Protein AF-A0AAV0M1F3-F1 (afdb_monomer)

Nearest PDB structures (foldseek):
  6wxp-assembly1_B  TM=5.500E-01  e=7.027E+00  synthetic construct
  6wxp-assembly2_C  TM=5.391E-01  e=7.499E+00  synthetic construct

Secondary structure (DSSP, 8-state):
-----SSS----TTTT-PPPP--------TT-EEEEE---GGGHHHHHHHHHHHHTTSSS-EEEE-SSSEEEEE----

Sequence (78 aa):
MLSCAGADRLQTGMRGAFGKPQGVCARVAIGQVLLSVRCKDNNSNHAQEALRRAKFKFPGPLAKRLPGQAFLTSAVNA

Solvent-accessible surface area (backbone atoms only — not comparable to full-atom values): 5409 Å² total; per-residue (Å²): 139,88,72,87,87,71,100,61,83,72,59,72,76,70,65,78,68,74,76,76,93,83,81,86,82,87,88,80,58,87,69,40,78,77,47,77,52,86,72,60,82,92,46,47,67,60,50,56,53,50,54,56,58,53,43,75,75,48,89,68,69,60,38,77,53,78,76,102,48,47,34,38,22,49,50,72,90,124

pLDDT: mean 74.56, std 13.87, range [38.78, 92.94]

InterPro domains:
  IPR001197 Large ribosomal subunit protein uL16, eukaryo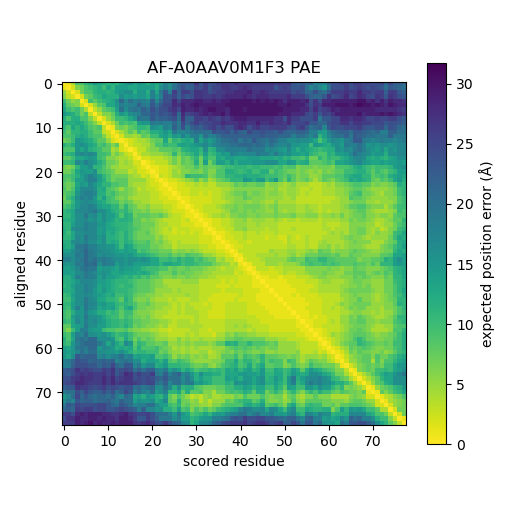ta/archaea [PTHR11726] (1-61)
  IPR016180 Large ribosomal subunit protein uL16 domain [cd01433] (10-61)
  IPR018255 Large ribosomal subunit protein uL16, conserved site, eukaryota/archaea [PS01257] (7-28)
  IPR036920 Large ribosomal subunit protein uL16 superfamily [G3DSA:3.90.1170.10] (1-67)
  IPR036920 Large ribosomal subunit protein uL16 superfamily [SSF54686] (1-62)
  IPR047873 Large ribosomal subunit protein uL16 [PF00252] (5-61)

Mean predicted aligned error: 11.16 Å

Radius of gyration: 21.64 Å; Cα contacts (8 Å, |Δi|>4): 67; chains: 1; bounding box: 53×29×52 Å

Organism: NCBI:txid586396

Structure (mmCIF, N/CA/C/O backbone):
data_AF-A0AAV0M1F3-F1
#
_entry.id   AF-A0AAV0M1F3-F1
#
loop_
_atom_site.group_PDB
_atom_site.id
_atom_site.type_symbol
_atom_site.label_atom_id
_atom_site.label_alt_id
_atom_site.label_comp_id
_atom_site.label_asy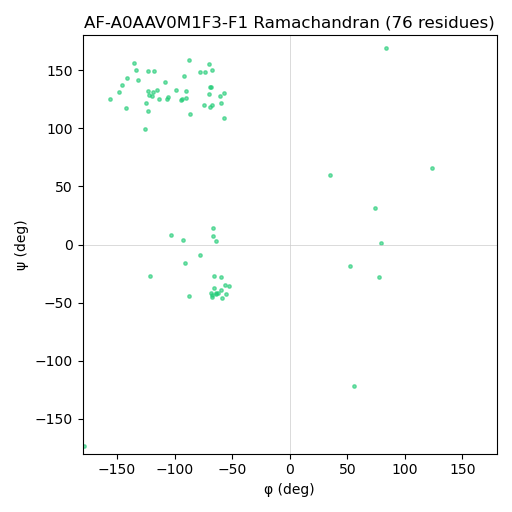m_id
_atom_site.label_entity_id
_atom_site.label_seq_id
_atom_site.pdbx_PDB_ins_code
_atom_site.Cartn_x
_atom_site.Cartn_y
_atom_site.Cartn_z
_atom_site.occupancy
_atom_site.B_iso_or_equiv
_atom_site.auth_seq_id
_atom_site.auth_comp_id
_atom_site.auth_asym_id
_atom_site.auth_atom_id
_atom_site.pdbx_PDB_model_num
ATOM 1 N N . MET A 1 1 ? 21.349 -4.858 -15.153 1.00 64.94 1 MET A N 1
ATOM 2 C CA . MET A 1 1 ? 22.443 -4.398 -16.036 1.00 64.94 1 MET A CA 1
ATOM 3 C C . MET A 1 1 ? 23.631 -4.191 -15.110 1.00 64.94 1 MET A C 1
ATOM 5 O O . MET A 1 1 ? 23.466 -3.472 -14.141 1.00 64.94 1 MET A O 1
ATOM 9 N N . LEU A 1 2 ? 24.672 -5.015 -15.151 1.00 56.66 2 LEU A N 1
ATOM 10 C CA . LEU A 1 2 ? 25.692 -5.132 -16.199 1.00 56.66 2 LEU A CA 1
ATOM 11 C C . LEU A 1 2 ? 25.909 -6.609 -16.604 1.00 56.66 2 LEU A C 1
ATOM 13 O O . LEU A 1 2 ? 25.916 -7.475 -15.735 1.00 56.66 2 LEU A O 1
ATOM 17 N N . SER A 1 3 ? 26.125 -6.894 -17.889 1.00 60.84 3 SER A N 1
ATOM 18 C CA . SER A 1 3 ? 26.636 -8.191 -18.363 1.00 60.84 3 SER A CA 1
ATOM 19 C C . SER A 1 3 ? 27.867 -7.903 -19.211 1.00 60.84 3 SER A C 1
ATOM 21 O O . SER A 1 3 ? 27.726 -7.467 -20.347 1.00 60.84 3 SER A O 1
ATOM 23 N N . CYS A 1 4 ? 29.063 -8.061 -18.648 1.00 54.25 4 CYS A N 1
ATOM 24 C CA . CYS A 1 4 ? 30.298 -7.716 -19.347 1.00 54.25 4 CYS A CA 1
ATOM 25 C C . CYS A 1 4 ? 31.062 -8.959 -19.803 1.00 54.25 4 CYS A C 1
ATOM 27 O O . CYS A 1 4 ? 31.463 -9.763 -18.967 1.00 54.25 4 CYS A O 1
ATOM 29 N N . ALA A 1 5 ? 31.355 -9.017 -21.106 1.00 51.50 5 ALA A N 1
ATOM 30 C CA . ALA A 1 5 ? 32.686 -9.315 -21.636 1.00 51.50 5 ALA A CA 1
ATOM 31 C C . ALA A 1 5 ? 32.815 -8.722 -23.055 1.00 51.50 5 ALA A C 1
ATOM 33 O O . ALA A 1 5 ? 31.989 -9.021 -23.913 1.00 51.50 5 ALA A O 1
ATOM 34 N N . GLY A 1 6 ? 33.848 -7.894 -23.281 1.00 52.81 6 GLY A N 1
ATOM 35 C CA . GLY A 1 6 ? 34.322 -7.513 -24.621 1.00 52.81 6 GLY A CA 1
ATOM 36 C C . GLY A 1 6 ? 34.377 -6.016 -24.955 1.00 52.81 6 GLY A C 1
ATOM 37 O O . GLY A 1 6 ? 33.624 -5.581 -25.809 1.00 52.81 6 GLY A O 1
ATOM 38 N N . ALA A 1 7 ? 35.251 -5.263 -24.278 1.00 57.12 7 ALA A N 1
ATOM 39 C CA . ALA A 1 7 ? 36.042 -4.109 -24.761 1.00 57.12 7 ALA A CA 1
ATOM 40 C C . ALA A 1 7 ? 35.418 -2.884 -25.490 1.00 57.12 7 ALA A C 1
ATOM 42 O O . ALA A 1 7 ? 36.039 -1.827 -25.456 1.00 57.12 7 ALA A O 1
ATOM 43 N N . ASP A 1 8 ? 34.208 -2.933 -26.047 1.00 65.12 8 ASP A N 1
ATOM 44 C CA . ASP A 1 8 ? 33.653 -1.886 -26.914 1.00 65.12 8 ASP A CA 1
ATOM 45 C C . ASP A 1 8 ? 32.154 -1.709 -26.631 1.00 65.12 8 ASP A C 1
ATOM 47 O O . ASP A 1 8 ? 31.376 -2.645 -26.778 1.00 65.12 8 ASP A O 1
ATOM 51 N N . ARG A 1 9 ? 31.730 -0.520 -26.164 1.00 52.31 9 ARG A N 1
ATOM 52 C CA . ARG A 1 9 ? 30.316 -0.159 -25.872 1.00 52.31 9 ARG A CA 1
ATOM 53 C C . ARG A 1 9 ? 29.467 -1.333 -25.317 1.00 52.31 9 ARG A C 1
ATOM 55 O O . ARG A 1 9 ? 28.434 -1.688 -25.875 1.00 52.31 9 ARG A O 1
ATOM 62 N N . LEU A 1 10 ? 29.879 -1.894 -24.174 1.00 55.53 10 LEU A N 1
ATOM 63 C CA . LEU A 1 10 ? 29.308 -3.082 -23.496 1.00 55.53 10 LEU A CA 1
ATOM 64 C C . LEU A 1 10 ? 27.862 -2.950 -22.977 1.00 55.53 10 LEU A C 1
ATOM 66 O O . LEU A 1 10 ? 27.321 -3.856 -22.343 1.00 55.53 10 LEU A O 1
ATOM 70 N N . GLN A 1 11 ? 27.226 -1.813 -23.227 1.00 58.12 11 GLN A N 1
ATOM 71 C CA . GLN A 1 11 ? 25.854 -1.528 -22.856 1.00 58.12 11 GLN A CA 1
ATOM 72 C C . GLN A 1 11 ? 25.120 -1.130 -24.133 1.00 58.12 11 GLN A C 1
ATOM 74 O O . GLN A 1 11 ? 25.446 -0.121 -24.752 1.00 58.12 11 GLN A O 1
ATOM 79 N N . THR A 1 12 ? 24.058 -1.851 -24.495 1.00 64.81 12 THR A N 1
ATOM 80 C CA . THR A 1 12 ? 23.131 -1.442 -25.568 1.00 64.81 12 THR A CA 1
ATOM 81 C C . THR A 1 12 ? 22.336 -0.170 -25.223 1.00 64.81 12 THR A C 1
ATOM 83 O O . THR A 1 12 ? 21.428 0.226 -25.955 1.00 64.81 12 THR A O 1
ATOM 86 N N . GLY A 1 13 ? 22.665 0.488 -24.107 1.00 73.69 13 GLY A N 1
ATOM 87 C CA . GLY A 1 13 ? 21.964 1.642 -23.570 1.00 73.69 13 GLY A CA 1
ATOM 88 C C . GLY A 1 13 ? 20.490 1.320 -23.354 1.00 73.69 13 GLY A C 1
ATOM 89 O O . GLY A 1 13 ? 20.144 0.382 -22.639 1.00 73.69 13 GLY A O 1
ATOM 90 N N . MET A 1 14 ? 19.628 2.094 -24.009 1.00 72.69 14 MET A N 1
ATOM 91 C CA . MET A 1 14 ? 18.170 1.948 -23.967 1.00 72.69 14 MET A CA 1
ATOM 92 C C . MET A 1 14 ? 17.605 1.074 -25.102 1.00 72.69 14 MET A C 1
ATOM 94 O O . MET A 1 14 ? 16.388 0.947 -25.241 1.00 72.69 14 MET A O 1
ATOM 98 N N . ARG A 1 15 ? 18.450 0.474 -25.953 1.00 75.75 15 ARG A N 1
ATOM 99 C CA . ARG A 1 15 ? 17.974 -0.381 -27.050 1.00 75.75 15 ARG A CA 1
ATOM 100 C C . ARG A 1 15 ? 17.389 -1.672 -26.468 1.00 75.75 15 ARG A C 1
ATOM 102 O O . ARG A 1 15 ? 18.101 -2.435 -25.821 1.00 75.75 15 ARG A O 1
ATOM 109 N N . GLY A 1 16 ? 16.097 -1.907 -26.709 1.00 75.56 16 GLY A N 1
ATOM 110 C CA . GLY A 1 16 ? 15.371 -3.051 -26.146 1.00 75.56 16 GLY A CA 1
ATOM 111 C C . GLY A 1 16 ? 15.050 -2.906 -24.654 1.00 75.56 16 GLY A C 1
ATOM 112 O O . GLY A 1 16 ? 15.006 -3.907 -23.950 1.00 75.56 16 GLY A O 1
ATOM 113 N N . ALA A 1 17 ? 14.826 -1.679 -24.164 1.00 77.62 17 ALA A N 1
ATOM 114 C CA . ALA A 1 17 ? 14.584 -1.358 -22.750 1.00 77.62 17 ALA A CA 1
ATOM 115 C C . ALA A 1 17 ? 13.270 -1.905 -22.149 1.00 77.62 17 ALA A C 1
ATOM 117 O O . ALA A 1 17 ? 12.865 -1.475 -21.067 1.00 77.62 17 ALA A O 1
ATOM 118 N N . PHE A 1 18 ? 12.593 -2.846 -22.811 1.00 80.69 18 PHE A N 1
ATOM 119 C CA . PHE A 1 18 ? 11.465 -3.516 -22.184 1.00 80.69 18 PHE A CA 1
ATOM 120 C C . PHE A 1 18 ? 11.977 -4.387 -21.032 1.00 80.69 18 PHE A C 1
ATOM 122 O O . PHE A 1 18 ? 12.820 -5.269 -21.210 1.00 80.69 18 PHE A O 1
ATOM 129 N N . GLY A 1 19 ? 11.501 -4.084 -19.826 1.00 80.94 19 GLY A N 1
ATOM 130 C CA . GLY A 1 19 ? 11.917 -4.768 -18.611 1.00 80.94 19 GLY A CA 1
ATOM 131 C C . GLY A 1 19 ? 11.451 -6.222 -18.583 1.00 80.94 19 GLY A C 1
ATOM 132 O O . GLY A 1 19 ? 10.396 -6.574 -19.105 1.00 80.94 19 GLY A O 1
ATOM 133 N N . LYS A 1 20 ? 12.228 -7.076 -17.916 1.00 86.75 20 LYS A N 1
ATOM 134 C CA . LYS A 1 20 ? 11.757 -8.408 -17.519 1.00 86.75 20 LYS A CA 1
ATOM 135 C C . LYS A 1 20 ? 10.768 -8.262 -16.352 1.00 86.75 20 LYS A C 1
ATOM 137 O O . LYS A 1 20 ? 10.946 -7.348 -15.542 1.00 86.75 20 LYS A O 1
ATOM 142 N N . PRO A 1 21 ? 9.756 -9.138 -16.226 1.00 88.94 21 PRO A N 1
ATOM 143 C CA . PRO A 1 21 ? 8.866 -9.107 -15.072 1.00 88.94 21 PRO A CA 1
ATOM 144 C C . PRO A 1 21 ? 9.678 -9.345 -13.792 1.00 88.94 21 PRO A C 1
ATOM 146 O O . PRO A 1 21 ? 10.452 -10.297 -13.716 1.00 88.94 21 PRO A O 1
ATOM 149 N N . GLN A 1 22 ? 9.523 -8.460 -12.807 1.00 88.62 22 GLN A N 1
ATOM 150 C CA . GLN A 1 22 ? 10.285 -8.505 -11.551 1.00 88.62 22 GLN A CA 1
ATOM 151 C C . GLN A 1 22 ? 9.369 -8.615 -10.320 1.00 88.62 22 GLN A C 1
ATOM 153 O O . GLN A 1 22 ? 9.754 -9.229 -9.330 1.00 88.62 22 GLN A O 1
ATOM 158 N N . GLY A 1 23 ? 8.130 -8.119 -10.406 1.00 91.88 23 GLY A N 1
ATOM 159 C CA . GLY A 1 23 ? 7.142 -8.217 -9.335 1.00 91.88 23 GLY A CA 1
ATOM 160 C C . GLY A 1 23 ? 5.797 -7.598 -9.712 1.00 91.88 23 GLY A C 1
ATOM 161 O O . GLY A 1 23 ? 5.587 -7.181 -10.852 1.00 91.88 23 GLY A O 1
ATOM 162 N N . VAL A 1 24 ? 4.895 -7.533 -8.732 1.00 92.94 24 VAL A N 1
ATOM 163 C CA . VAL A 1 24 ? 3.573 -6.899 -8.842 1.00 92.94 24 VAL A CA 1
ATOM 164 C C . VAL A 1 24 ? 3.463 -5.732 -7.864 1.00 92.94 24 VAL A C 1
ATOM 166 O O . VAL A 1 24 ? 4.063 -5.750 -6.791 1.00 92.94 24 VAL A O 1
ATOM 169 N N . CYS A 1 25 ? 2.684 -4.715 -8.220 1.00 90.31 25 CYS A N 1
ATOM 170 C CA . CYS A 1 25 ? 2.396 -3.576 -7.355 1.00 90.31 25 CYS A CA 1
ATOM 171 C C . CYS A 1 25 ? 0.896 -3.259 -7.355 1.00 90.31 25 CYS A C 1
ATOM 173 O O . CYS A 1 25 ? 0.196 -3.501 -8.338 1.00 90.31 25 CYS A O 1
ATOM 175 N N . ALA A 1 26 ? 0.401 -2.721 -6.239 1.00 89.62 26 ALA A N 1
ATOM 176 C CA . ALA A 1 26 ? -0.981 -2.273 -6.117 1.00 89.62 26 ALA A CA 1
ATOM 177 C C . ALA A 1 26 ? -1.097 -0.799 -6.526 1.00 89.62 26 ALA A C 1
ATOM 179 O O . ALA A 1 2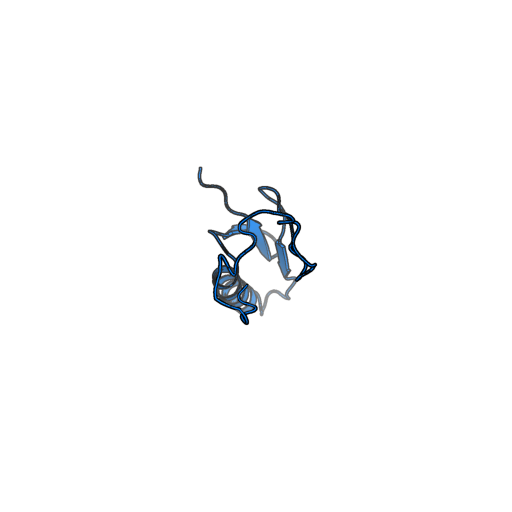6 ? -0.326 0.043 -6.065 1.00 89.62 26 ALA A O 1
ATOM 180 N N . ARG A 1 27 ? -2.082 -0.481 -7.371 1.00 89.75 27 ARG A N 1
ATOM 181 C CA . ARG A 1 27 ? -2.472 0.900 -7.679 1.00 89.75 27 ARG A CA 1
ATOM 182 C C . ARG A 1 27 ? -3.621 1.291 -6.760 1.00 89.75 27 ARG A C 1
ATOM 184 O O . ARG A 1 27 ? -4.625 0.588 -6.713 1.00 89.75 27 ARG A O 1
ATOM 191 N N . VAL A 1 28 ? -3.447 2.384 -6.027 1.00 86.12 28 VAL A N 1
ATOM 192 C CA . VAL A 1 28 ? -4.382 2.824 -4.988 1.00 86.12 28 VAL A CA 1
ATOM 193 C C . VAL A 1 28 ? -4.911 4.199 -5.362 1.00 86.12 28 VAL A C 1
ATOM 195 O O . VAL A 1 28 ? -4.125 5.103 -5.644 1.00 86.12 28 VAL A O 1
ATOM 198 N N . ALA A 1 29 ? -6.234 4.348 -5.374 1.00 86.38 29 ALA A N 1
ATOM 199 C CA . ALA A 1 29 ? -6.888 5.636 -5.569 1.00 86.38 29 ALA A CA 1
ATOM 200 C C . ALA A 1 29 ? -7.066 6.379 -4.237 1.00 86.38 29 ALA A C 1
ATOM 202 O O . ALA A 1 29 ? -7.096 5.782 -3.160 1.00 86.38 29 ALA A O 1
ATOM 203 N N . ILE A 1 30 ? -7.230 7.697 -4.321 1.00 83.12 30 ILE A N 1
ATOM 204 C CA . ILE A 1 30 ? -7.491 8.557 -3.166 1.00 83.12 30 ILE A CA 1
ATOM 205 C C . ILE A 1 30 ? -8.752 8.087 -2.432 1.00 83.12 30 ILE A C 1
ATOM 207 O O . ILE A 1 30 ? -9.802 7.892 -3.039 1.00 83.12 30 ILE A O 1
ATOM 211 N N . GLY A 1 31 ? -8.654 7.931 -1.111 1.00 79.69 31 GLY A N 1
ATOM 212 C CA . GLY A 1 31 ? -9.766 7.495 -0.266 1.00 79.69 31 GLY A CA 1
ATOM 213 C C . GLY A 1 31 ? -10.035 5.988 -0.295 1.00 79.69 31 GLY A C 1
ATOM 214 O O . GLY A 1 31 ? -10.939 5.526 0.399 1.00 79.69 31 GLY A O 1
ATOM 215 N N . GLN A 1 32 ? -9.244 5.205 -1.033 1.00 83.31 32 GLN A N 1
ATOM 216 C CA . GLN A 1 32 ? -9.355 3.752 -1.016 1.00 83.31 32 GLN A CA 1
ATOM 217 C C . GLN A 1 32 ? -8.913 3.192 0.342 1.00 83.31 32 GLN A C 1
ATOM 219 O O . GLN A 1 32 ? -7.890 3.587 0.912 1.00 83.31 32 GLN A O 1
ATOM 224 N N . VAL A 1 33 ? -9.697 2.246 0.859 1.00 83.94 33 VAL A N 1
ATOM 225 C CA . VAL A 1 33 ? -9.372 1.518 2.087 1.00 83.94 33 VAL A CA 1
ATOM 226 C C . VAL A 1 33 ? -8.266 0.512 1.782 1.00 83.94 33 VAL A C 1
ATOM 228 O O . VAL A 1 33 ? -8.442 -0.378 0.954 1.00 83.94 33 VAL A O 1
ATOM 231 N N . LEU A 1 34 ? -7.130 0.659 2.463 1.00 84.88 34 LEU A N 1
ATOM 232 C CA . LEU A 1 34 ? -5.992 -0.254 2.356 1.00 84.88 34 LEU A CA 1
ATOM 233 C C . LEU A 1 34 ? -6.107 -1.417 3.332 1.00 84.88 34 LEU A C 1
ATOM 235 O O . LEU A 1 34 ? -5.822 -2.560 2.990 1.00 84.88 34 LEU A O 1
ATOM 239 N N . LEU A 1 35 ?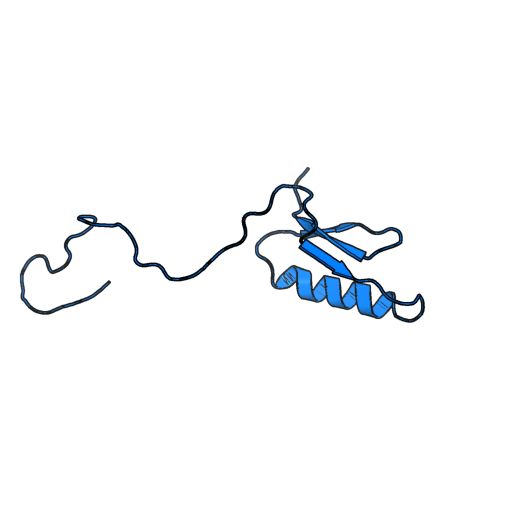 -6.488 -1.111 4.572 1.00 85.06 35 LEU A N 1
ATOM 240 C CA . LEU A 1 35 ? -6.514 -2.087 5.649 1.00 85.06 35 LEU A CA 1
ATOM 24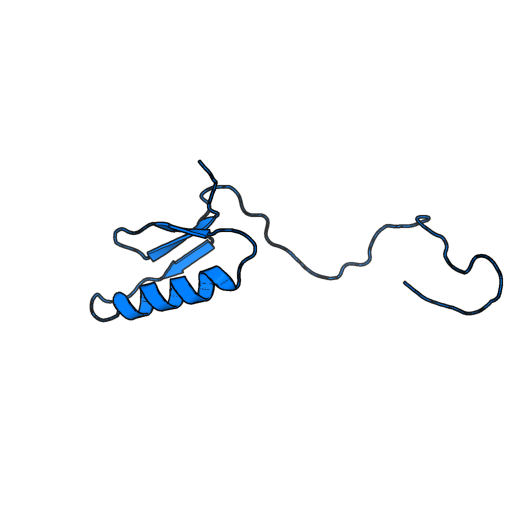1 C C . LEU A 1 35 ? -7.642 -1.746 6.616 1.00 85.06 35 LEU A C 1
ATOM 243 O O . LEU A 1 35 ? -7.771 -0.599 7.049 1.00 85.06 35 LEU A O 1
ATOM 247 N N . SER A 1 36 ? -8.449 -2.751 6.944 1.00 84.44 36 SER A N 1
ATOM 248 C CA . SER A 1 36 ? -9.561 -2.654 7.886 1.00 84.44 36 SER A CA 1
ATOM 249 C C . SER A 1 36 ? -9.383 -3.670 9.001 1.00 84.44 36 SER A C 1
ATOM 251 O O . SER A 1 36 ? -9.152 -4.846 8.719 1.00 84.44 36 SER A O 1
ATOM 253 N N . VAL A 1 37 ? -9.538 -3.246 10.252 1.00 83.69 37 VAL A N 1
ATOM 254 C CA . VAL A 1 37 ? -9.462 -4.150 11.405 1.00 83.69 37 VAL A CA 1
ATOM 255 C C . VAL A 1 37 ? -10.763 -4.077 12.198 1.00 83.69 37 VAL A C 1
ATOM 257 O O . VAL A 1 37 ? -11.218 -2.993 12.571 1.00 83.69 37 VAL A O 1
ATOM 260 N N . ARG A 1 38 ? -11.350 -5.247 12.468 1.00 84.88 38 ARG A N 1
ATOM 261 C CA . ARG A 1 38 ? -12.500 -5.421 13.362 1.00 84.88 38 ARG A CA 1
ATOM 262 C C . ARG A 1 38 ? -12.017 -6.043 14.665 1.00 84.88 38 ARG A C 1
ATOM 264 O O . ARG A 1 38 ? -11.358 -7.078 14.641 1.00 84.88 38 ARG A O 1
ATOM 271 N N . CYS A 1 39 ? -12.342 -5.411 15.785 1.00 78.94 39 CYS A N 1
ATOM 272 C CA . CYS A 1 39 ? -11.934 -5.854 17.116 1.00 78.94 39 CYS A CA 1
ATOM 273 C C . CYS A 1 39 ? -13.130 -5.770 18.061 1.00 78.94 39 CYS A C 1
ATOM 275 O O . CYS A 1 39 ? -14.027 -4.965 17.833 1.00 78.94 39 CYS A O 1
ATOM 277 N N . LYS A 1 40 ? -13.109 -6.554 19.142 1.00 83.94 40 LYS A N 1
ATOM 278 C CA . LYS A 1 40 ? -13.979 -6.312 20.302 1.00 83.94 40 LYS A CA 1
ATOM 279 C C . LYS A 1 40 ? -13.524 -5.042 21.031 1.00 83.94 40 LYS A C 1
ATOM 281 O O . LYS A 1 40 ? -12.335 -4.713 20.975 1.00 83.94 40 LYS A O 1
ATOM 286 N N . ASP A 1 41 ? -14.429 -4.387 21.754 1.00 79.94 41 ASP A N 1
ATOM 287 C CA . ASP A 1 41 ? -14.192 -3.065 22.363 1.00 79.94 41 ASP A CA 1
ATOM 288 C C . ASP A 1 41 ? -12.969 -3.024 23.292 1.00 79.94 41 ASP A C 1
ATOM 290 O O . ASP A 1 41 ? -12.194 -2.064 23.259 1.00 79.94 41 ASP A O 1
ATOM 294 N N . ASN A 1 42 ? -12.706 -4.118 24.015 1.00 84.19 42 ASN A N 1
ATOM 295 C CA . ASN A 1 42 ? -11.544 -4.261 24.901 1.00 84.19 42 ASN A CA 1
ATOM 296 C C . ASN A 1 42 ? -10.189 -4.115 24.183 1.00 84.19 42 ASN A C 1
ATOM 298 O O . ASN A 1 42 ? -9.212 -3.696 24.794 1.00 84.19 42 ASN A O 1
ATOM 302 N N . ASN A 1 43 ? -10.115 -4.436 22.887 1.00 83.56 43 ASN A N 1
ATOM 303 C CA . ASN A 1 43 ? -8.862 -4.442 22.120 1.00 83.56 43 ASN A CA 1
ATOM 304 C C . ASN A 1 43 ? -8.710 -3.220 21.203 1.00 83.56 43 ASN A C 1
ATOM 306 O O . ASN A 1 43 ? -7.783 -3.159 20.390 1.00 83.56 43 ASN A O 1
ATOM 310 N N . SER A 1 44 ? -9.602 -2.237 21.326 1.00 81.25 44 SER A N 1
ATOM 311 C CA . SER A 1 44 ? -9.604 -1.015 20.516 1.00 81.25 44 SER A CA 1
ATOM 312 C C . SER A 1 44 ? -8.269 -0.256 20.580 1.00 81.25 44 SER A C 1
ATOM 314 O O . SER A 1 44 ? -7.736 0.142 19.543 1.00 81.25 44 SER A O 1
ATOM 316 N N . ASN A 1 45 ? -7.670 -0.135 21.767 1.00 85.44 45 ASN A N 1
ATOM 317 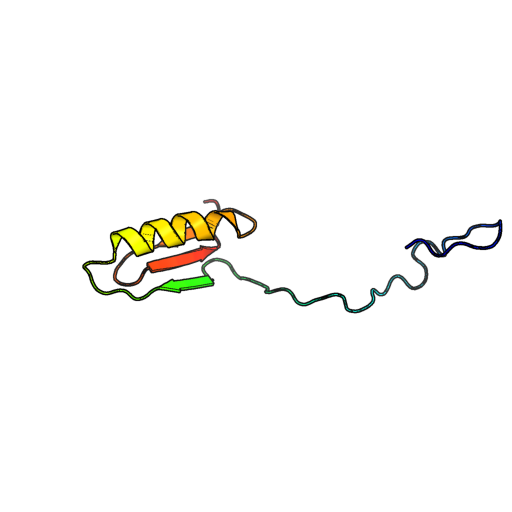C CA . ASN A 1 45 ? -6.379 0.537 21.963 1.00 85.44 45 ASN A CA 1
ATOM 318 C C . ASN A 1 45 ? -5.231 -0.174 21.232 1.00 85.44 45 ASN A C 1
ATOM 320 O O . ASN A 1 45 ? -4.408 0.461 20.567 1.00 85.44 45 ASN A O 1
ATOM 324 N N . HIS A 1 46 ? -5.207 -1.508 21.286 1.00 87.19 46 HIS A N 1
ATOM 325 C CA . HIS A 1 46 ? -4.207 -2.306 20.578 1.00 87.19 46 HIS A CA 1
ATOM 326 C C . HIS A 1 46 ? -4.353 -2.182 19.058 1.00 87.19 46 HIS A C 1
ATOM 328 O O . HIS A 1 46 ? -3.354 -2.078 18.346 1.00 87.19 46 HIS A O 1
ATOM 334 N N . ALA A 1 47 ? -5.588 -2.118 18.557 1.00 85.00 47 ALA A N 1
ATOM 335 C CA . ALA A 1 47 ? -5.863 -1.926 17.138 1.00 85.00 47 ALA A CA 1
ATOM 336 C C . ALA A 1 47 ? -5.371 -0.562 16.631 1.00 85.00 47 ALA A C 1
ATOM 338 O O . ALA A 1 47 ? -4.749 -0.473 15.570 1.00 85.00 47 ALA A O 1
ATOM 339 N N . GLN A 1 48 ? -5.590 0.506 17.402 1.00 82.69 48 GLN A N 1
ATOM 340 C CA . GLN A 1 48 ? -5.123 1.848 17.044 1.00 82.69 48 GLN A CA 1
ATOM 341 C C . GLN A 1 48 ? -3.594 1.924 16.958 1.00 82.69 48 GLN A C 1
ATOM 343 O O . GLN A 1 48 ? -3.055 2.528 16.017 1.00 82.69 48 GLN A O 1
ATOM 348 N N . GLU A 1 49 ? -2.903 1.285 17.902 1.00 87.81 49 GLU A N 1
ATOM 349 C CA . GLU A 1 49 ? -1.444 1.211 17.941 1.00 87.81 49 GLU A CA 1
ATOM 350 C C . GLU A 1 49 ? -0.887 0.356 16.792 1.00 87.81 49 GLU A C 1
ATOM 352 O O . GLU A 1 49 ? 0.048 0.773 16.103 1.00 87.81 49 GLU A O 1
ATOM 357 N N . ALA A 1 50 ? -1.514 -0.783 16.486 1.00 87.00 50 ALA A N 1
ATOM 358 C CA . ALA A 1 50 ? -1.153 -1.611 15.336 1.00 87.00 50 ALA A CA 1
ATOM 359 C C . ALA A 1 50 ? -1.269 -0.831 14.016 1.00 87.00 50 ALA A C 1
ATOM 361 O O . ALA A 1 50 ? -0.329 -0.807 13.219 1.00 87.00 50 ALA A O 1
ATOM 362 N N . LEU A 1 51 ? -2.366 -0.090 13.817 1.00 86.19 51 LEU A N 1
ATOM 363 C CA . LEU A 1 51 ? -2.535 0.770 12.641 1.00 86.19 51 LEU A CA 1
ATOM 364 C C . LEU A 1 51 ? -1.532 1.928 12.608 1.00 86.19 51 LEU A C 1
ATOM 366 O O . LEU A 1 51 ? -1.204 2.432 11.535 1.00 86.19 51 LEU A O 1
ATOM 370 N N . ARG A 1 52 ? -1.035 2.384 13.768 1.00 85.19 52 ARG A N 1
ATOM 371 C CA . ARG A 1 52 ? 0.017 3.414 13.831 1.00 85.19 52 ARG A CA 1
ATOM 372 C C . ARG A 1 52 ? 1.323 2.857 13.284 1.00 85.19 52 ARG A C 1
ATOM 374 O O . ARG A 1 52 ? 1.963 3.514 12.475 1.00 85.19 52 ARG A O 1
ATOM 381 N N . ARG A 1 53 ? 1.683 1.642 13.695 1.00 88.88 53 ARG A N 1
ATOM 382 C CA . ARG A 1 53 ? 2.896 0.951 13.242 1.00 88.88 53 ARG A CA 1
ATOM 383 C C . ARG A 1 53 ? 2.815 0.581 11.763 1.00 88.88 53 ARG A C 1
ATOM 385 O O . ARG A 1 53 ? 3.770 0.822 11.032 1.00 88.88 53 ARG A O 1
ATOM 392 N N . ALA A 1 54 ? 1.667 0.069 11.316 1.00 87.75 54 ALA A N 1
ATOM 393 C CA . ALA A 1 54 ? 1.432 -0.281 9.918 1.00 87.75 54 ALA A CA 1
ATOM 394 C C . ALA A 1 54 ? 1.574 0.931 8.985 1.00 87.75 54 ALA A C 1
ATOM 396 O O . ALA A 1 54 ? 2.192 0.812 7.931 1.00 87.75 54 ALA A O 1
ATOM 397 N N . LYS A 1 55 ? 1.096 2.117 9.399 1.00 84.69 55 LYS A N 1
ATOM 398 C CA . LYS A 1 55 ? 1.224 3.362 8.622 1.00 84.69 55 LYS A CA 1
ATOM 399 C C . LYS A 1 55 ? 2.667 3.665 8.189 1.00 84.69 55 LYS A C 1
ATOM 401 O O . LYS A 1 55 ? 2.851 4.157 7.086 1.00 84.69 55 LYS A O 1
ATOM 406 N N . PHE A 1 56 ? 3.675 3.346 9.003 1.00 87.06 56 PHE A N 1
ATOM 407 C CA . PHE A 1 56 ? 5.085 3.613 8.677 1.00 87.06 56 PHE A CA 1
ATOM 408 C C . PHE A 1 56 ? 5.713 2.621 7.691 1.00 87.06 56 PHE A C 1
ATOM 410 O O . PHE A 1 56 ? 6.845 2.825 7.262 1.00 87.06 56 PHE A O 1
ATOM 417 N N . LYS A 1 57 ? 5.027 1.522 7.361 1.00 90.19 57 LYS A N 1
ATOM 418 C CA . LYS A 1 57 ? 5.508 0.537 6.380 1.00 90.19 57 LYS A CA 1
ATOM 419 C C . LYS A 1 57 ? 5.035 0.833 4.964 1.00 90.19 57 LYS A C 1
ATOM 421 O O . LYS A 1 57 ? 5.589 0.281 4.019 1.00 90.19 57 LYS A O 1
ATOM 426 N N . PHE A 1 58 ? 4.033 1.693 4.822 1.00 86.31 58 PHE A N 1
ATOM 427 C CA . PHE A 1 58 ? 3.543 2.118 3.524 1.00 86.31 58 PHE A CA 1
ATOM 428 C C . PHE A 1 58 ? 4.260 3.389 3.060 1.00 86.31 58 PHE A C 1
ATOM 430 O O . PHE A 1 58 ? 4.586 4.247 3.885 1.00 86.31 58 PHE A O 1
ATOM 437 N N . PRO A 1 59 ? 4.502 3.526 1.748 1.00 83.56 59 PRO A N 1
ATOM 438 C CA . PRO A 1 59 ? 5.023 4.760 1.186 1.00 83.56 59 PRO A CA 1
ATOM 439 C C . PRO A 1 59 ? 3.963 5.870 1.260 1.00 83.56 59 PRO A C 1
ATOM 441 O O . PRO A 1 59 ? 2.801 5.657 0.916 1.00 83.56 59 PRO A O 1
ATOM 444 N N . GLY A 1 60 ? 4.384 7.069 1.669 1.00 82.38 60 GLY A N 1
ATOM 445 C CA . GLY A 1 60 ? 3.535 8.259 1.736 1.00 82.38 60 GLY A CA 1
ATOM 446 C C . GLY A 1 60 ? 2.685 8.381 3.011 1.00 82.38 60 GLY A C 1
ATOM 447 O O . GLY A 1 60 ? 2.597 7.458 3.826 1.00 82.38 60 GLY A O 1
ATOM 448 N N . PRO A 1 61 ? 2.067 9.553 3.237 1.00 75.94 61 PRO A N 1
ATOM 449 C CA . PRO A 1 61 ? 1.194 9.751 4.381 1.00 75.94 61 PRO A CA 1
ATOM 450 C C . PRO A 1 61 ? -0.100 8.940 4.215 1.00 75.94 61 PRO A C 1
ATOM 452 O O . PRO A 1 61 ? -0.796 9.028 3.208 1.00 75.94 61 PRO A O 1
ATOM 455 N N . LEU A 1 62 ? -0.453 8.166 5.243 1.00 75.81 62 LEU A N 1
ATOM 456 C CA . LEU A 1 62 ? -1.762 7.515 5.356 1.00 75.81 62 LEU A CA 1
ATOM 457 C C . LEU A 1 62 ? -2.611 8.175 6.444 1.00 75.81 62 LEU A C 1
ATOM 459 O O . LEU A 1 62 ? -2.111 8.514 7.525 1.00 75.81 62 LEU A O 1
ATOM 463 N N . ALA A 1 63 ? -3.903 8.331 6.175 1.00 69.88 63 ALA A N 1
ATOM 464 C CA . ALA A 1 63 ? -4.876 8.867 7.115 1.00 69.88 63 ALA A CA 1
ATOM 465 C C . ALA A 1 63 ? -5.633 7.711 7.775 1.00 69.88 63 ALA A C 1
ATOM 467 O O . ALA A 1 63 ? -6.100 6.783 7.107 1.00 69.88 63 ALA A O 1
ATOM 468 N N . LYS A 1 64 ? -5.757 7.769 9.102 1.00 66.44 64 LYS A N 1
ATOM 469 C CA . LYS A 1 64 ? -6.654 6.890 9.853 1.00 66.44 64 LYS A CA 1
ATOM 470 C C . LYS A 1 64 ?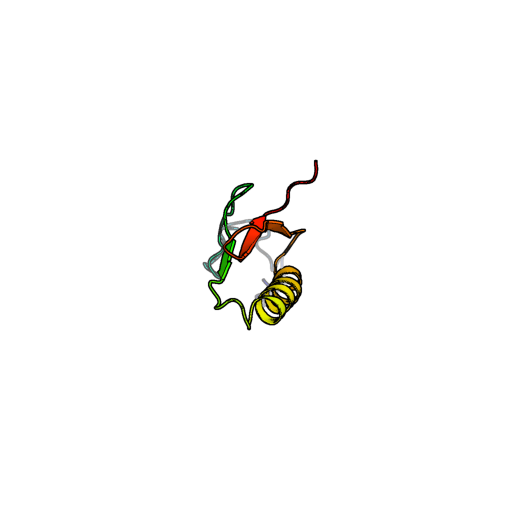 -8.008 7.584 9.942 1.00 66.44 64 LYS 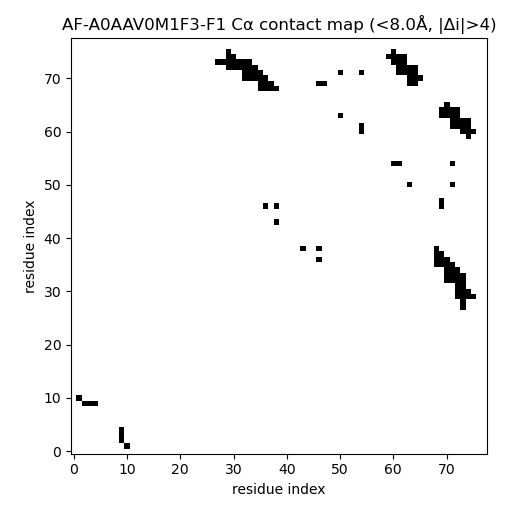A C 1
ATOM 472 O O . LYS A 1 64 ? -8.059 8.721 10.401 1.00 66.44 64 LYS A O 1
ATOM 477 N N . ARG A 1 65 ? -9.086 6.918 9.533 1.00 63.16 65 ARG A N 1
ATOM 478 C CA . ARG A 1 65 ? -10.460 7.409 9.726 1.00 63.16 65 ARG A CA 1
ATOM 479 C C . ARG A 1 65 ? -11.161 6.460 10.704 1.00 63.16 65 ARG A C 1
ATOM 481 O O . ARG A 1 65 ? -11.140 5.252 10.485 1.00 63.16 65 ARG A O 1
ATOM 488 N N . LEU A 1 66 ? -11.721 6.989 11.794 1.00 56.88 66 LEU A N 1
ATOM 489 C CA . LEU A 1 66 ? -12.459 6.222 12.811 1.00 56.88 66 LEU A CA 1
ATOM 490 C C . LEU A 1 66 ? -13.867 6.815 12.934 1.00 56.88 66 LEU A C 1
ATOM 492 O O . LEU A 1 66 ? -13.987 7.990 13.276 1.00 56.88 66 LEU A O 1
ATOM 496 N N . PRO A 1 67 ? -14.911 6.050 12.569 1.00 53.97 67 PRO A N 1
ATOM 497 C CA . PRO A 1 67 ? -15.787 5.489 13.608 1.00 53.97 67 PRO A CA 1
ATOM 498 C C . PRO A 1 67 ? -16.277 4.047 13.322 1.00 53.97 67 PRO A C 1
ATOM 500 O O . PRO A 1 67 ? -16.559 3.676 12.185 1.00 53.97 67 PRO A O 1
ATOM 503 N N . GLY A 1 68 ? -16.391 3.222 14.375 1.00 58.00 68 GLY A N 1
ATOM 504 C CA . GLY A 1 68 ? -17.007 1.877 14.377 1.00 58.00 68 GLY A CA 1
ATOM 505 C C . GLY A 1 68 ? -16.174 0.723 13.791 1.00 58.00 68 GLY A C 1
ATOM 506 O O . GLY A 1 68 ? -16.314 -0.416 14.225 1.00 58.00 68 GLY A O 1
ATOM 507 N N . GLN A 1 69 ? -15.276 1.002 12.844 1.00 55.44 69 GLN A N 1
ATOM 508 C CA . GLN A 1 69 ? -14.298 0.059 12.285 1.00 55.44 69 GLN A CA 1
ATOM 509 C C . GLN A 1 69 ? -13.017 0.832 11.946 1.00 55.44 69 GLN A C 1
ATOM 511 O O . GLN A 1 69 ? -13.076 1.958 11.454 1.00 55.44 69 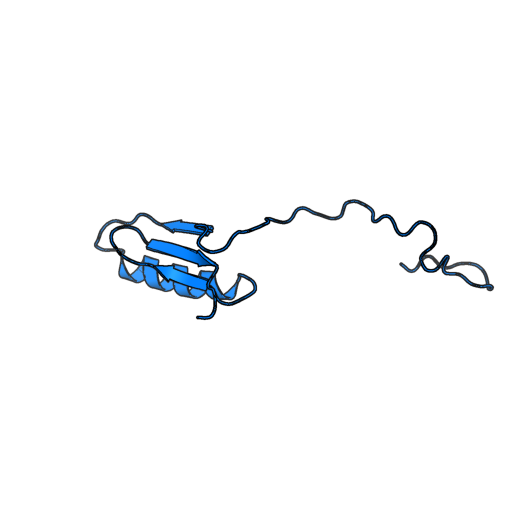GLN A O 1
ATOM 516 N N . ALA A 1 70 ? -11.847 0.275 12.253 1.00 59.00 70 ALA A N 1
ATOM 517 C CA . ALA A 1 70 ? -10.594 1.000 12.103 1.00 59.00 70 ALA A CA 1
ATOM 518 C C . ALA A 1 70 ? -10.041 0.845 10.678 1.00 59.00 70 ALA A C 1
ATOM 520 O O . ALA A 1 70 ? -9.646 -0.258 10.296 1.00 59.00 70 ALA A O 1
ATOM 521 N N . PHE A 1 71 ? -10.020 1.938 9.900 1.00 62.50 71 PHE A N 1
ATOM 522 C CA . PHE A 1 71 ? -9.586 1.946 8.498 1.00 62.50 71 PHE A CA 1
ATOM 523 C C . PHE A 1 71 ? -8.318 2.787 8.283 1.00 62.50 71 PHE A C 1
ATOM 525 O O . PHE A 1 71 ? -8.230 3.937 8.726 1.00 62.50 71 PHE A O 1
ATOM 532 N N . LEU A 1 72 ? -7.349 2.227 7.552 1.00 61.91 72 LEU A N 1
ATOM 533 C CA . LEU A 1 72 ? -6.246 2.971 6.936 1.00 61.91 72 LEU A CA 1
ATOM 534 C C . LEU A 1 72 ? -6.626 3.336 5.501 1.00 61.91 72 LEU A C 1
ATOM 536 O O . LEU A 1 72 ? -6.950 2.463 4.697 1.00 61.91 72 LEU A O 1
ATOM 540 N N . THR A 1 73 ? -6.554 4.625 5.187 1.00 64.50 73 THR A N 1
ATOM 541 C CA . THR A 1 73 ? -6.842 5.178 3.857 1.00 64.50 73 THR A CA 1
ATOM 542 C C . THR A 1 73 ? -5.632 5.949 3.340 1.00 64.50 73 THR A C 1
ATOM 544 O O . THR A 1 73 ? -4.866 6.509 4.132 1.00 64.50 73 THR A O 1
ATOM 547 N N . SER A 1 74 ? -5.437 5.976 2.021 1.00 62.66 74 SER A N 1
ATOM 548 C CA . SER A 1 74 ? -4.428 6.840 1.393 1.00 62.66 74 SER A CA 1
ATOM 549 C C . SER A 1 74 ? -4.732 8.307 1.722 1.00 62.66 74 SER A C 1
ATOM 551 O O . SER A 1 74 ? -5.840 8.765 1.427 1.00 62.66 74 SER A O 1
ATOM 553 N N . ALA A 1 75 ? -3.798 9.036 2.344 1.00 57.47 75 ALA A N 1
ATOM 554 C CA . ALA A 1 75 ? -4.021 10.450 2.641 1.00 57.47 75 ALA A CA 1
ATOM 555 C C . ALA A 1 75 ? -3.815 11.306 1.388 1.00 57.47 75 ALA A C 1
ATOM 557 O O . ALA A 1 75 ? -2.961 11.012 0.555 1.00 57.47 75 ALA A O 1
ATOM 558 N N . VAL A 1 76 ? -4.566 12.400 1.309 1.00 48.44 76 VAL A N 1
ATOM 559 C CA . VAL A 1 76 ? -4.300 13.525 0.412 1.00 48.44 76 VAL A CA 1
ATOM 560 C C . VAL A 1 76 ? -4.086 14.733 1.303 1.00 48.44 76 VAL A C 1
ATOM 562 O O . VAL A 1 76 ? -4.875 14.945 2.226 1.00 48.44 76 VAL A O 1
ATOM 565 N N . ASN A 1 77 ? -3.007 15.477 1.054 1.00 38.78 77 ASN A N 1
ATOM 566 C CA . ASN A 1 77 ? -2.906 16.858 1.510 1.00 38.78 77 ASN A CA 1
ATOM 567 C C . ASN A 1 77 ? -4.112 17.610 0.934 1.00 38.78 77 ASN A C 1
ATOM 569 O O . ASN A 1 77 ? -4.179 17.806 -0.279 1.00 38.78 77 ASN A O 1
ATOM 573 N N . ALA A 1 78 ? -5.060 17.972 1.794 1.00 40.84 78 ALA A N 1
ATOM 574 C CA . ALA A 1 78 ? -5.669 19.286 1.664 1.00 40.84 78 ALA A CA 1
ATOM 575 C C . ALA A 1 78 ? -4.615 20.321 2.078 1.00 40.84 78 ALA A C 1
ATOM 577 O O . ALA A 1 78 ? -3.853 20.006 3.025 1.00 40.84 78 ALA A O 1
#

Foldseek 3Di:
DQDDDDDPCRDPDCVVVPDDDDDDDDDADFFDWPDKDDDDPVCVVVVVVVVVVVQVVDPDGWDWDDDPITTIGHDDDD